Protein AF-0000000080306342 (afdb_homodimer)

Solvent-accessible surface area (backbone atoms only — not comparable to full-atom values): 9300 Å² total; per-residue (Å²): 124,75,79,48,68,67,54,53,52,52,33,50,51,49,18,51,50,49,46,50,54,41,54,71,67,69,48,54,71,67,48,39,44,50,17,36,52,50,34,41,48,55,52,45,76,74,32,70,94,44,34,68,64,46,28,52,50,30,47,51,49,22,50,50,36,47,50,52,49,49,47,47,58,51,55,68,56,53,68,76,72,74,77,78,124,125,74,78,48,69,67,54,53,51,52,32,51,50,51,17,51,49,48,45,51,54,40,53,72,67,69,47,52,71,69,48,39,46,49,19,36,53,49,35,43,49,56,52,46,76,74,32,72,93,44,33,67,64,47,28,52,52,29,46,51,50,22,50,51,38,48,51,52,50,50,47,47,57,50,56,68,55,51,69,76,71,75,77,77,124

pLDDT: mean 81.03, std 17.37, range [29.94, 94.5]

Secondary structure (DSSP, 8-state):
----HHHHHHHHHHHHHHHHHHHHTT--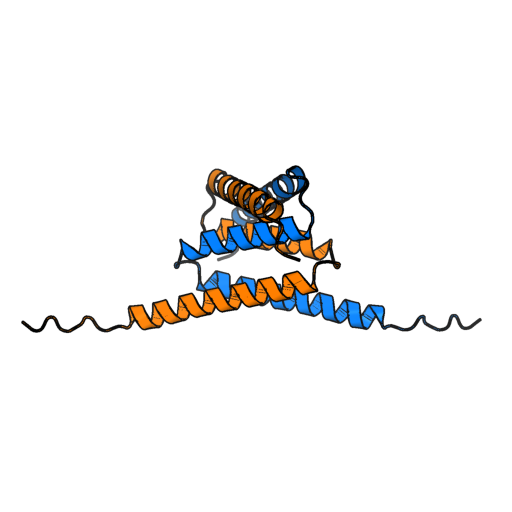HHHHHHHHHHHHHHHHHH-GGGHHHHHHHHHHHHHHHHHHHHHHHHHTTS-------/----HHHHHHHHHHHHHHHHHHHHTT--HHHHHHHHHHHHHHHHHH-GGGHHHHHHHHHHHHHHHHHHHHHHHHHTTS-------

Structure (mmCIF, N/CA/C/O backbone):
data_AF-0000000080306342-model_v1
#
loop_
_entity.id
_entity.type
_entity.pdbx_description
1 polymer 'Uncharacterized protein'
#
loop_
_atom_site.group_PDB
_atom_site.id
_atom_site.type_symbol
_atom_site.label_atom_id
_atom_site.label_alt_id
_atom_site.label_comp_id
_atom_site.label_asym_id
_atom_site.label_entity_id
_atom_site.label_seq_id
_atom_site.pdbx_PDB_ins_code
_atom_site.Cartn_x
_atom_site.Cartn_y
_atom_site.Cartn_z
_atom_site.occupancy
_atom_site.B_iso_or_equiv
_atom_site.auth_seq_id
_atom_site.auth_comp_id
_atom_site.auth_asym_id
_atom_site.auth_atom_id
_atom_site.pdbx_PDB_model_num
ATOM 1 N N . MET A 1 1 ? 18.688 -13.75 -1.588 1 38.38 1 MET A N 1
ATOM 2 C CA . MET A 1 1 ? 19.328 -13.203 -2.785 1 38.38 1 MET A CA 1
ATOM 3 C C . MET A 1 1 ? 19.422 -11.68 -2.697 1 38.38 1 MET A C 1
ATOM 5 O O . MET A 1 1 ? 18.5 -11.023 -2.188 1 38.38 1 MET A O 1
ATOM 9 N N . PRO A 1 2 ? 20.578 -11.141 -2.705 1 41.56 2 PRO A N 1
ATOM 10 C CA . PRO A 1 2 ? 20.75 -9.688 -2.672 1 41.56 2 PRO A CA 1
ATOM 11 C C . PRO A 1 2 ? 19.781 -8.945 -3.58 1 41.56 2 PRO A C 1
ATOM 13 O O . PRO A 1 2 ? 19.422 -9.445 -4.652 1 41.56 2 PRO A O 1
ATOM 16 N N . ILE A 1 3 ? 18.812 -8.398 -2.957 1 53.03 3 ILE A N 1
ATOM 17 C CA . ILE A 1 3 ? 18.031 -7.574 -3.865 1 53.03 3 ILE A CA 1
ATOM 18 C C . ILE A 1 3 ? 18.922 -6.98 -4.945 1 53.03 3 ILE A C 1
ATOM 20 O O . ILE A 1 3 ? 19.875 -6.262 -4.641 1 53.03 3 ILE A O 1
ATOM 24 N N . ASP A 1 4 ? 19.141 -7.742 -6.121 1 65.75 4 ASP A N 1
ATOM 25 C CA . ASP A 1 4 ? 19.938 -7.309 -7.27 1 65.75 4 ASP A CA 1
ATOM 26 C C . ASP A 1 4 ? 19.766 -5.812 -7.512 1 65.75 4 ASP A C 1
ATOM 28 O O . ASP A 1 4 ? 18.703 -5.242 -7.254 1 65.75 4 ASP A O 1
ATOM 32 N N . ARG A 1 5 ? 20.891 -5.039 -7.465 1 63.81 5 ARG A N 1
ATOM 33 C CA . ARG A 1 5 ? 20.969 -3.605 -7.742 1 63.81 5 ARG A CA 1
ATOM 34 C C . ARG A 1 5 ? 19.938 -3.205 -8.797 1 63.81 5 ARG A C 1
ATOM 36 O O . ARG A 1 5 ? 19.312 -2.145 -8.695 1 63.81 5 ARG A O 1
ATOM 43 N N . LEU A 1 6 ? 19.75 -4.043 -9.773 1 65.81 6 LEU A N 1
ATOM 44 C CA . LEU A 1 6 ? 18.781 -3.775 -10.828 1 65.81 6 LEU A CA 1
ATOM 45 C C . LEU A 1 6 ? 17.359 -3.748 -10.273 1 65.81 6 LEU A C 1
ATOM 47 O O . LEU A 1 6 ? 16.547 -2.895 -10.648 1 65.81 6 LEU A O 1
ATOM 51 N N . GLN A 1 7 ? 17.234 -4.547 -9.258 1 75.06 7 GLN A N 1
ATOM 52 C CA . GLN A 1 7 ? 15.906 -4.633 -8.656 1 75.06 7 GLN A CA 1
ATOM 53 C C . GLN A 1 7 ? 15.594 -3.387 -7.836 1 75.06 7 GLN A C 1
ATOM 55 O O . GLN A 1 7 ? 14.461 -2.895 -7.855 1 75.06 7 GLN A O 1
ATOM 60 N N . VAL A 1 8 ? 16.672 -2.83 -7.332 1 77.94 8 VAL A N 1
ATOM 61 C CA . VAL A 1 8 ? 16.469 -1.646 -6.504 1 77.94 8 VAL A CA 1
ATOM 62 C C . VAL A 1 8 ? 16.156 -0.443 -7.387 1 77.94 8 VAL A C 1
ATOM 64 O O . VAL A 1 8 ? 15.305 0.38 -7.043 1 77.94 8 VAL A O 1
ATOM 67 N N . HIS A 1 9 ? 16.812 -0.449 -8.57 1 82.75 9 HIS A N 1
ATOM 68 C CA . HIS A 1 9 ? 16.578 0.667 -9.484 1 82.75 9 HIS A CA 1
ATOM 69 C C . HIS A 1 9 ? 15.18 0.609 -10.086 1 82.75 9 HIS A C 1
ATOM 71 O O . HIS A 1 9 ? 14.508 1.638 -10.211 1 82.75 9 HIS A O 1
ATOM 77 N N . VAL A 1 10 ? 14.781 -0.575 -10.414 1 80.88 10 VAL A N 1
ATOM 78 C CA . VAL A 1 10 ? 13.453 -0.746 -11 1 80.88 10 VAL A CA 1
ATOM 79 C C . VAL A 1 10 ? 12.391 -0.394 -9.961 1 80.88 10 VAL A C 1
ATOM 81 O O . VAL A 1 10 ? 11.422 0.304 -10.266 1 80.88 10 VAL A O 1
ATOM 84 N N . LEU A 1 11 ? 12.664 -0.788 -8.734 1 86.62 11 LE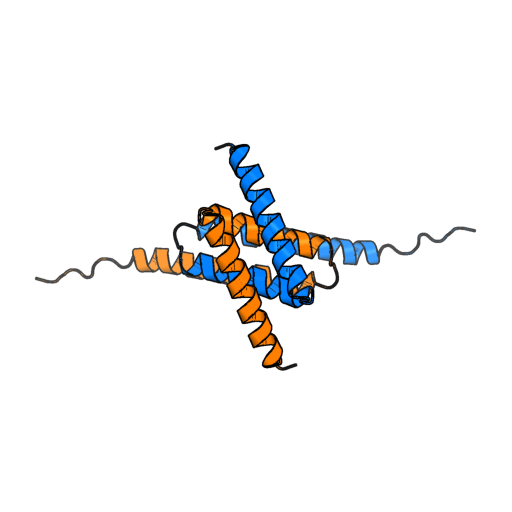U A N 1
ATOM 85 C CA . LEU A 1 11 ? 11.727 -0.494 -7.66 1 86.62 11 LEU A CA 1
ATOM 86 C C . LEU A 1 11 ? 11.625 1.009 -7.422 1 86.62 11 LEU A C 1
ATOM 88 O O . LEU A 1 11 ? 10.523 1.545 -7.277 1 86.62 11 LEU A O 1
ATOM 92 N N . ALA A 1 12 ? 12.758 1.618 -7.43 1 89.69 12 ALA A N 1
ATOM 93 C CA . ALA A 1 12 ? 12.773 3.057 -7.18 1 89.69 12 ALA A CA 1
ATOM 94 C C . ALA A 1 12 ? 12.047 3.814 -8.289 1 89.69 12 ALA A C 1
ATOM 96 O O . ALA A 1 12 ? 11.273 4.734 -8.008 1 89.69 12 ALA A O 1
ATOM 97 N N . ALA A 1 13 ? 12.258 3.4 -9.461 1 89.88 13 ALA A N 1
ATOM 98 C CA . ALA A 1 13 ? 11.617 4.055 -10.602 1 89.88 13 ALA A CA 1
ATOM 99 C C . ALA A 1 13 ? 10.102 3.865 -10.555 1 89.88 13 ALA A C 1
ATOM 101 O O . ALA A 1 13 ? 9.344 4.816 -10.75 1 89.88 13 ALA A O 1
ATOM 102 N N . LEU A 1 14 ? 9.727 2.664 -10.32 1 90.44 14 LEU A N 1
ATOM 103 C CA . LEU A 1 14 ? 8.297 2.383 -10.258 1 90.44 14 LEU A CA 1
ATOM 104 C C . LEU A 1 14 ? 7.648 3.131 -9.094 1 90.44 14 LEU A C 1
ATOM 106 O O . LEU A 1 14 ? 6.57 3.709 -9.25 1 90.44 14 LEU A O 1
ATOM 110 N N . THR A 1 15 ? 8.305 3.146 -7.992 1 91.12 15 THR A N 1
ATOM 111 C CA . THR A 1 15 ? 7.797 3.875 -6.84 1 91.12 15 THR A CA 1
ATOM 112 C C . THR A 1 15 ? 7.602 5.352 -7.176 1 91.12 15 THR A C 1
ATOM 114 O O . THR A 1 15 ? 6.559 5.93 -6.875 1 91.12 15 THR A O 1
ATOM 117 N N . GLN A 1 16 ? 8.57 5.914 -7.812 1 91.88 16 GLN A N 1
ATOM 118 C CA . GLN A 1 16 ? 8.508 7.328 -8.18 1 91.88 16 GLN A CA 1
ATOM 119 C C . GLN A 1 16 ? 7.363 7.594 -9.148 1 91.88 16 GLN A C 1
ATOM 121 O O . GLN A 1 16 ? 6.664 8.602 -9.031 1 91.88 16 GLN A O 1
ATOM 126 N N . HIS A 1 17 ? 7.16 6.707 -10.039 1 91.25 17 HIS A N 1
ATOM 127 C CA . HIS A 1 17 ? 6.07 6.852 -10.992 1 91.25 17 HIS A CA 1
ATOM 128 C C . HIS A 1 17 ? 4.715 6.797 -10.297 1 91.25 17 HIS A C 1
ATOM 130 O O . HIS A 1 17 ? 3.828 7.602 -10.586 1 91.25 17 HIS A O 1
ATOM 136 N N . LEU A 1 18 ? 4.562 5.902 -9.398 1 90.62 18 LEU A N 1
ATOM 137 C CA . LEU A 1 18 ? 3.314 5.754 -8.664 1 90.62 18 LEU A C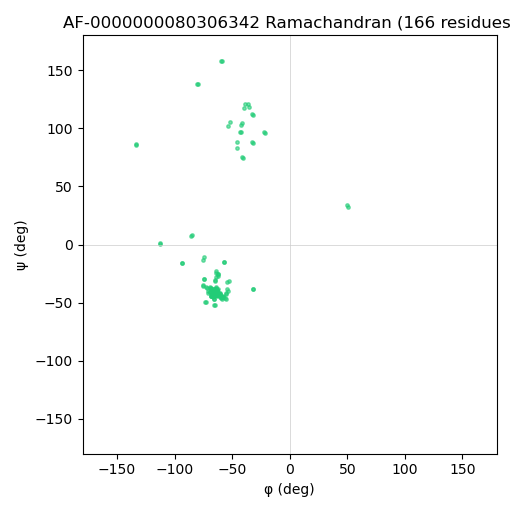A 1
ATOM 138 C C . LEU A 1 18 ? 3.023 6.992 -7.824 1 90.62 18 LEU A C 1
ATOM 140 O O . LEU A 1 18 ? 1.881 7.449 -7.762 1 90.62 18 LEU A O 1
ATOM 144 N N . LEU A 1 19 ? 4.07 7.535 -7.23 1 92.38 19 LEU A N 1
ATOM 145 C CA . LEU A 1 19 ? 3.912 8.742 -6.434 1 92.38 19 LEU A CA 1
ATOM 146 C C . LEU A 1 19 ? 3.494 9.922 -7.312 1 92.38 19 LEU A C 1
ATOM 148 O O . LEU A 1 19 ? 2.602 10.688 -6.945 1 92.38 19 LEU A O 1
ATOM 152 N N . ALA A 1 20 ? 4.145 10.008 -8.383 1 91.44 20 ALA A N 1
ATOM 153 C CA . ALA A 1 20 ? 3.844 11.094 -9.312 1 91.44 20 ALA A CA 1
ATOM 154 C C . ALA A 1 20 ? 2.404 11 -9.82 1 91.44 20 ALA A C 1
ATOM 156 O O . ALA A 1 20 ? 1.706 12.008 -9.906 1 91.44 20 ALA A O 1
ATOM 157 N N . ASP A 1 21 ? 1.912 9.828 -10.133 1 87.31 21 ASP A N 1
ATOM 158 C CA . ASP A 1 21 ? 0.552 9.609 -10.617 1 87.31 21 ASP A CA 1
ATOM 159 C C . ASP A 1 21 ? -0.477 9.992 -9.555 1 87.31 21 ASP A C 1
ATOM 161 O O . ASP A 1 21 ? -1.483 10.633 -9.867 1 87.31 21 ASP A O 1
ATOM 165 N N . ALA A 1 22 ? -0.188 9.586 -8.312 1 87.75 22 ALA A N 1
ATOM 166 C CA . ALA A 1 22 ? -1.095 9.906 -7.219 1 87.75 22 ALA A CA 1
ATOM 167 C C . ALA A 1 22 ? -1.2 11.414 -7.023 1 87.75 22 ALA A C 1
ATOM 169 O O . ALA A 1 22 ? -2.281 11.938 -6.742 1 87.75 22 ALA A O 1
ATOM 170 N N . GLU A 1 23 ? -0.11 12.086 -7.172 1 86.81 23 GLU A N 1
ATOM 171 C CA . GLU A 1 23 ? -0.07 13.531 -7 1 86.81 23 GLU A CA 1
ATOM 172 C C . GLU A 1 23 ? -0.757 14.242 -8.164 1 86.81 23 GLU A C 1
ATOM 174 O O . GLU A 1 23 ? -1.435 15.258 -7.965 1 86.81 23 GLU A O 1
ATOM 179 N N . LEU A 1 24 ? -0.624 13.75 -9.32 1 83 24 LEU A N 1
ATOM 180 C CA . LEU A 1 24 ? -1.199 14.336 -10.523 1 83 24 LEU A CA 1
ATOM 181 C C . LEU A 1 24 ? -2.723 14.328 -10.461 1 83 24 LEU A C 1
ATOM 183 O O . LEU A 1 24 ? -3.377 15.227 -10.992 1 83 24 LEU A O 1
ATOM 187 N N . GLN A 1 25 ? -3.26 13.383 -9.734 1 81.12 25 GLN A N 1
ATOM 188 C CA . GLN A 1 25 ? -4.711 13.258 -9.648 1 81.12 25 GLN A CA 1
ATOM 189 C C . GLN A 1 25 ? -5.277 14.18 -8.57 1 81.12 25 GLN A C 1
ATOM 191 O O . GLN A 1 25 ? -6.473 14.125 -8.258 1 81.12 25 GLN A O 1
ATOM 196 N N . ALA A 1 26 ? -4.383 15.07 -8.016 1 73.25 26 ALA A N 1
ATOM 197 C CA . ALA A 1 26 ? -4.754 16.078 -7.027 1 73.25 26 ALA A CA 1
ATOM 198 C C . ALA A 1 26 ? -5.539 15.461 -5.875 1 73.25 26 ALA A C 1
ATOM 200 O O . ALA A 1 26 ? -6.469 16.078 -5.344 1 73.25 26 ALA A O 1
ATOM 201 N N . ALA A 1 27 ? -5.219 14.258 -5.586 1 80.31 27 ALA A N 1
ATOM 202 C CA . ALA A 1 27 ? -5.863 13.562 -4.473 1 80.31 27 ALA A CA 1
ATOM 203 C C . ALA A 1 27 ? -5.242 13.977 -3.141 1 80.31 27 ALA A C 1
ATOM 205 O O . ALA A 1 27 ? -4.039 14.219 -3.059 1 80.31 27 ALA A O 1
ATOM 206 N N . GLY A 1 28 ? -6.086 14.18 -2.15 1 87.88 28 GLY A N 1
ATOM 207 C CA . GLY A 1 28 ? -5.57 14.375 -0.805 1 87.88 28 GLY A CA 1
ATOM 208 C C . GLY A 1 28 ? -4.75 13.195 -0.306 1 87.88 28 GLY A C 1
ATOM 209 O O . GLY A 1 28 ? -4.805 12.109 -0.878 1 87.88 28 GLY A O 1
ATOM 210 N N . HIS A 1 29 ? -3.904 13.422 0.651 1 90.75 29 HIS A N 1
ATOM 211 C CA . HIS A 1 29 ? -3.004 12.398 1.16 1 90.75 29 HIS A CA 1
ATOM 212 C C . HIS A 1 29 ? -3.773 11.156 1.593 1 90.75 29 HIS A C 1
ATOM 214 O O . HIS A 1 29 ? -3.344 10.031 1.329 1 90.75 29 HIS A O 1
ATOM 220 N N . ALA A 1 30 ? -4.961 11.359 2.197 1 89.12 30 ALA A N 1
ATOM 221 C CA . ALA A 1 30 ? -5.77 10.219 2.633 1 89.12 30 ALA A CA 1
ATOM 222 C C . ALA A 1 30 ? -6.25 9.398 1.438 1 89.12 30 ALA A C 1
ATOM 224 O O . ALA A 1 30 ? -6.25 8.164 1.481 1 89.12 30 ALA A O 1
ATOM 225 N N . GLN A 1 31 ? -6.605 10.102 0.452 1 90 31 GLN A N 1
ATOM 226 C CA . GLN A 1 31 ? -7.074 9.43 -0.756 1 90 31 GLN A CA 1
ATOM 227 C C . GLN A 1 31 ? -5.934 8.703 -1.46 1 90 31 GLN A C 1
ATOM 229 O O . GLN A 1 31 ? -6.129 7.613 -2.006 1 90 31 GLN A O 1
ATOM 234 N N . GLN A 1 32 ? -4.766 9.336 -1.513 1 92.56 32 GLN A N 1
ATOM 235 C CA . GLN A 1 32 ? -3.592 8.688 -2.092 1 92.56 32 GLN A CA 1
ATOM 236 C C . GLN A 1 32 ? -3.266 7.387 -1.364 1 92.56 32 GLN A C 1
ATOM 238 O O . GLN A 1 32 ? -3.043 6.352 -2 1 92.56 32 GLN A O 1
ATOM 243 N N . LEU A 1 33 ? -3.324 7.461 -0.046 1 93.69 33 LEU A N 1
ATOM 244 C CA . LEU A 1 33 ? -3.014 6.293 0.772 1 93.69 33 LEU A CA 1
ATOM 245 C C . LEU A 1 33 ? -4.059 5.199 0.576 1 93.69 33 LEU A C 1
ATOM 247 O O . LEU A 1 33 ? -3.713 4.023 0.423 1 93.69 33 LEU A O 1
ATOM 251 N N . ASP A 1 34 ? -5.309 5.586 0.48 1 92.44 34 ASP A N 1
ATOM 252 C CA . ASP A 1 34 ? -6.383 4.629 0.25 1 92.44 34 ASP A CA 1
ATOM 253 C C . ASP A 1 34 ? -6.23 3.947 -1.108 1 92.44 34 ASP A C 1
ATOM 255 O O . ASP A 1 34 ? -6.445 2.738 -1.23 1 92.44 34 ASP A O 1
ATOM 259 N N . ALA A 1 35 ? -5.875 4.707 -2.08 1 93.75 35 ALA A N 1
ATOM 260 C CA . ALA A 1 35 ? -5.719 4.164 -3.426 1 93.75 35 ALA A CA 1
ATOM 261 C C . ALA A 1 35 ? -4.527 3.213 -3.502 1 93.75 35 ALA A C 1
ATOM 263 O O . ALA A 1 35 ? -4.609 2.152 -4.125 1 93.75 35 ALA A O 1
ATOM 264 N N . LEU A 1 36 ? -3.414 3.635 -2.904 1 94.5 36 LEU A N 1
ATOM 265 C CA . LEU A 1 36 ? -2.223 2.793 -2.879 1 94.5 36 LEU A CA 1
ATOM 266 C C . LEU A 1 36 ? -2.506 1.471 -2.172 1 94.5 36 LEU A C 1
ATOM 268 O O . LEU A 1 36 ? -2.135 0.405 -2.668 1 94.5 36 LEU A O 1
ATOM 272 N N . LEU A 1 37 ? -3.189 1.507 -1.026 1 94.38 37 LEU A N 1
ATOM 273 C CA . LEU A 1 37 ? -3.533 0.299 -0.285 1 94.38 37 LEU A CA 1
ATOM 274 C C . LEU A 1 37 ? -4.543 -0.544 -1.06 1 94.38 37 LEU A C 1
ATOM 276 O O . LEU A 1 37 ? -4.449 -1.774 -1.068 1 94.38 37 LEU A O 1
ATOM 280 N N . SER A 1 38 ? -5.508 0.118 -1.734 1 93.62 38 SER A N 1
ATOM 281 C CA . SER A 1 38 ? -6.477 -0.585 -2.568 1 93.62 38 SER A CA 1
ATOM 282 C C . SER A 1 38 ? -5.793 -1.292 -3.734 1 93.62 38 SER A C 1
ATOM 284 O O . SER A 1 38 ? -6.117 -2.439 -4.047 1 93.62 38 SER A O 1
ATOM 286 N N . ALA A 1 39 ? -4.859 -0.625 -4.359 1 94.19 39 ALA A N 1
ATOM 287 C CA . ALA A 1 39 ? -4.098 -1.241 -5.441 1 94.19 39 ALA A CA 1
ATOM 288 C C . ALA A 1 39 ? -3.285 -2.43 -4.934 1 94.19 39 ALA A C 1
ATOM 290 O O . ALA A 1 39 ? -3.26 -3.488 -5.566 1 94.19 39 ALA A O 1
ATOM 291 N N . TYR A 1 40 ? -2.639 -2.24 -3.752 1 94.44 40 TYR A N 1
ATOM 292 C CA . TYR A 1 40 ? -1.867 -3.295 -3.104 1 94.44 40 TYR A CA 1
ATOM 293 C C . TYR A 1 40 ? -2.727 -4.531 -2.865 1 94.44 40 TYR A C 1
ATOM 295 O O . TYR A 1 40 ? -2.342 -5.645 -3.234 1 94.44 40 TYR A O 1
ATOM 303 N N . THR A 1 41 ? -3.926 -4.336 -2.344 1 93.44 41 THR A N 1
ATOM 304 C CA . THR A 1 41 ? -4.832 -5.434 -2.021 1 93.44 41 THR A CA 1
ATOM 305 C C . THR A 1 41 ? -5.344 -6.105 -3.293 1 93.44 41 THR A C 1
ATOM 307 O O . THR A 1 41 ? -5.516 -7.324 -3.332 1 93.44 41 THR A O 1
ATOM 310 N N . THR A 1 42 ? -5.586 -5.328 -4.277 1 92.81 42 THR A N 1
ATOM 311 C CA . THR A 1 42 ? -6.066 -5.863 -5.547 1 92.81 42 THR A CA 1
ATOM 312 C C . THR A 1 42 ? -5.047 -6.824 -6.152 1 92.81 42 THR A C 1
ATOM 314 O O . THR A 1 42 ? -5.406 -7.906 -6.621 1 92.81 42 THR A O 1
ATOM 317 N N . VAL A 1 43 ? -3.758 -6.41 -6.086 1 92.44 43 VAL A N 1
ATOM 318 C CA . VAL A 1 43 ? -2.693 -7.281 -6.582 1 92.44 43 VAL A CA 1
ATOM 319 C C . VAL A 1 43 ? -2.635 -8.555 -5.742 1 92.44 43 VAL A C 1
ATOM 321 O O . VAL A 1 43 ? -2.555 -9.656 -6.285 1 92.44 43 VAL A O 1
ATOM 324 N N . LEU A 1 44 ? -2.783 -8.438 -4.441 1 92.81 44 LEU A N 1
ATOM 325 C CA . LEU A 1 44 ? -2.646 -9.562 -3.521 1 92.81 44 LEU A CA 1
ATOM 326 C C . LEU A 1 44 ? -3.748 -10.594 -3.752 1 92.81 44 LEU A C 1
ATOM 328 O O . LEU A 1 44 ? -3.488 -11.797 -3.754 1 92.81 44 LEU A O 1
ATOM 332 N N . VAL A 1 45 ? -4.949 -10.094 -3.955 1 89.69 45 VAL A N 1
ATOM 333 C CA . VAL A 1 45 ? -6.082 -11 -4.121 1 89.69 45 VAL A CA 1
ATOM 334 C C . VAL A 1 45 ? -5.875 -11.859 -5.359 1 89.69 45 VAL A C 1
ATOM 336 O O . VAL A 1 45 ? -6.277 -13.031 -5.387 1 89.69 45 VAL A O 1
ATOM 339 N N . ARG A 1 46 ? -5.137 -11.406 -6.277 1 89.94 46 ARG A N 1
ATOM 340 C CA . ARG A 1 46 ? -4.953 -12.094 -7.551 1 89.94 46 ARG A CA 1
ATOM 341 C C . ARG A 1 46 ? -3.729 -13 -7.516 1 89.94 46 ARG A C 1
ATOM 343 O O . ARG A 1 46 ? -3.572 -13.875 -8.367 1 89.94 46 ARG A O 1
ATOM 350 N N . HIS A 1 47 ? -2.908 -12.711 -6.488 1 92.44 47 HIS A N 1
ATOM 351 C CA . HIS A 1 47 ? -1.621 -13.398 -6.535 1 92.44 47 HIS A CA 1
ATOM 352 C C . HIS A 1 47 ? -1.27 -14.008 -5.184 1 92.44 47 HIS A C 1
ATOM 354 O O . HIS A 1 47 ? -0.432 -13.469 -4.453 1 92.44 47 HIS A O 1
ATOM 360 N N . PRO A 1 48 ? -1.778 -15.281 -4.945 1 90.56 48 PRO A N 1
ATOM 361 C CA . PRO A 1 48 ? -1.492 -15.969 -3.682 1 90.56 48 PRO A CA 1
ATOM 362 C C . PRO A 1 48 ? -0.006 -16.266 -3.496 1 90.56 48 PRO A C 1
ATOM 364 O O . PRO A 1 48 ? 0.449 -16.484 -2.369 1 90.56 48 PRO A O 1
ATOM 367 N N . CYS A 1 49 ? 0.751 -16.359 -4.582 1 91 49 CYS A N 1
ATOM 368 C CA . CYS A 1 49 ? 2.191 -16.594 -4.52 1 91 49 CYS A CA 1
ATOM 369 C C . CYS A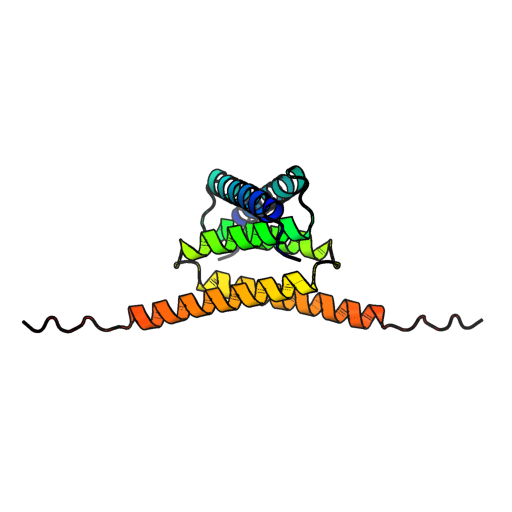 1 49 ? 2.879 -15.516 -3.688 1 91 49 CYS A C 1
ATOM 371 O O . CYS A 1 49 ? 3.977 -15.734 -3.172 1 91 49 CYS A O 1
ATOM 373 N N . CYS A 1 50 ? 2.205 -14.383 -3.391 1 92.81 50 CYS A N 1
ATOM 374 C CA . CYS A 1 50 ? 2.859 -13.25 -2.746 1 92.81 50 CYS A CA 1
ATOM 375 C C . CYS A 1 50 ? 2.326 -13.039 -1.333 1 92.81 50 CYS A C 1
ATOM 377 O O . CYS A 1 50 ? 2.77 -12.141 -0.623 1 92.81 50 CYS A O 1
ATOM 379 N N . TRP A 1 51 ? 1.414 -13.828 -0.836 1 91.38 51 TRP A N 1
ATOM 380 C CA . TRP A 1 51 ? 0.69 -13.555 0.402 1 91.38 51 TRP A CA 1
ATOM 381 C C . TRP A 1 51 ? 1.641 -13.539 1.595 1 91.38 51 TRP A C 1
ATOM 383 O O . TRP A 1 51 ? 1.562 -12.648 2.445 1 91.38 51 TRP A O 1
ATOM 393 N N . GLN A 1 52 ? 2.541 -14.453 1.622 1 87.69 52 GLN A N 1
ATOM 394 C CA . GLN A 1 52 ? 3.426 -14.547 2.779 1 87.69 52 GLN A CA 1
ATOM 395 C C . GLN A 1 52 ? 4.316 -13.312 2.885 1 87.69 52 GLN A C 1
ATOM 397 O O . GLN A 1 52 ? 4.367 -12.664 3.932 1 87.69 52 GLN A O 1
ATOM 402 N N . ALA A 1 53 ? 4.984 -12.984 1.829 1 88.69 53 ALA A N 1
ATOM 403 C CA . ALA A 1 53 ? 5.883 -11.836 1.829 1 88.69 53 ALA A CA 1
ATOM 404 C C . ALA A 1 53 ? 5.105 -10.539 2.043 1 88.69 53 ALA A C 1
ATOM 406 O O . ALA A 1 53 ? 5.57 -9.641 2.746 1 88.69 53 ALA A O 1
ATOM 407 N N . ALA A 1 54 ? 3.941 -10.516 1.475 1 91.81 54 ALA A N 1
ATOM 408 C CA . ALA A 1 54 ? 3.109 -9.32 1.601 1 91.81 54 ALA A CA 1
ATOM 409 C C . ALA A 1 54 ? 2.619 -9.141 3.035 1 91.81 54 ALA A C 1
ATOM 411 O O . ALA A 1 54 ? 2.59 -8.016 3.551 1 91.81 54 ALA A O 1
ATOM 412 N N . GLY A 1 55 ? 2.164 -10.242 3.654 1 89.94 55 GLY A N 1
ATOM 413 C CA . GLY A 1 55 ? 1.752 -10.18 5.047 1 89.94 55 GLY A CA 1
ATOM 414 C C . GLY A 1 55 ? 2.834 -9.633 5.965 1 89.94 55 GLY A C 1
ATOM 415 O O . GLY A 1 55 ? 2.564 -8.789 6.816 1 89.94 55 GLY A O 1
ATOM 416 N N . GLU A 1 56 ? 3.992 -10.07 5.723 1 89.88 56 GLU A N 1
ATOM 417 C CA . GLU A 1 56 ? 5.125 -9.602 6.512 1 89.88 56 GLU A CA 1
ATOM 418 C C . GLU A 1 56 ? 5.406 -8.125 6.246 1 89.88 56 GLU A C 1
ATOM 420 O O . GLU A 1 56 ? 5.629 -7.348 7.184 1 89.88 56 GLU A O 1
ATOM 425 N N . GLY A 1 57 ? 5.363 -7.781 4.973 1 91.94 57 GLY A N 1
ATOM 426 C CA . GLY A 1 57 ? 5.582 -6.391 4.613 1 91.94 57 GLY A CA 1
ATOM 427 C C . GLY A 1 57 ? 4.562 -5.445 5.219 1 91.94 57 GLY A C 1
ATOM 428 O O . GLY A 1 57 ? 4.918 -4.391 5.75 1 91.94 5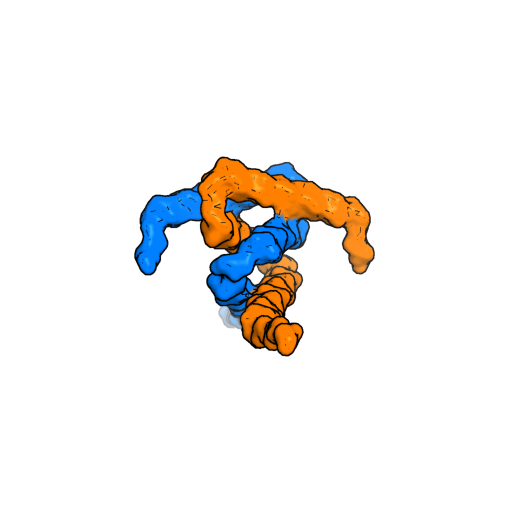7 GLY A O 1
ATOM 429 N N . LEU A 1 58 ? 3.34 -5.863 5.199 1 94 58 LEU A N 1
ATOM 430 C CA . LEU A 1 58 ? 2.264 -5.055 5.766 1 94 58 LEU A CA 1
ATOM 431 C C . LEU A 1 58 ? 2.424 -4.918 7.273 1 94 58 LEU A C 1
ATOM 433 O O . LEU A 1 58 ? 2.256 -3.826 7.824 1 94 58 LEU A O 1
ATOM 437 N N . ARG A 1 59 ? 2.814 -5.965 7.941 1 91.94 59 ARG A N 1
ATOM 438 C CA . ARG A 1 59 ? 3.02 -5.934 9.383 1 91.94 59 ARG A CA 1
ATOM 439 C C . ARG A 1 59 ? 4.16 -4.992 9.758 1 91.94 59 ARG A C 1
ATOM 441 O O . ARG A 1 59 ? 4.043 -4.211 10.703 1 91.94 59 ARG A O 1
ATOM 448 N N . GLN A 1 60 ? 5.168 -5.09 9 1 92.38 60 GLN A N 1
ATOM 449 C CA . GLN A 1 60 ? 6.324 -4.238 9.273 1 92.38 60 GLN A CA 1
ATOM 450 C C . GLN A 1 60 ? 5.98 -2.768 9.062 1 92.38 60 GLN A C 1
ATOM 452 O O . GLN A 1 60 ? 6.387 -1.914 9.859 1 92.38 60 GLN A O 1
ATOM 457 N N . CYS A 1 61 ? 5.273 -2.533 8.039 1 93.06 61 CYS A N 1
ATOM 458 C CA . CYS A 1 61 ? 4.863 -1.159 7.773 1 93.06 61 CYS A CA 1
ATOM 459 C C . CYS A 1 61 ? 3.943 -0.643 8.875 1 93.06 61 CYS A C 1
ATOM 461 O O . CYS A 1 61 ? 4.078 0.5 9.312 1 93.06 61 CYS A O 1
ATOM 463 N N . ALA A 1 62 ? 3.045 -1.479 9.289 1 91.94 62 ALA A N 1
ATOM 464 C CA . ALA A 1 62 ? 2.137 -1.097 10.367 1 91.94 62 ALA A CA 1
ATOM 465 C C . ALA A 1 62 ? 2.906 -0.777 11.641 1 91.94 62 ALA A C 1
ATOM 467 O O . ALA A 1 62 ? 2.648 0.24 12.289 1 91.94 62 ALA A O 1
ATOM 468 N N . LEU A 1 63 ? 3.859 -1.588 11.93 1 91.69 63 LEU A N 1
ATOM 469 C CA . LEU A 1 63 ? 4.672 -1.382 13.125 1 91.69 63 LEU A CA 1
ATOM 470 C C . LEU A 1 63 ? 5.457 -0.079 13.031 1 91.69 63 LEU A C 1
ATOM 472 O O . LEU A 1 63 ? 5.57 0.656 14.016 1 91.69 63 LEU A O 1
ATOM 476 N N . LEU A 1 64 ? 5.988 0.144 11.898 1 90.75 64 LEU A N 1
ATOM 477 C CA . LEU A 1 64 ? 6.75 1.367 11.672 1 90.75 64 LEU A CA 1
ATOM 478 C C . LEU A 1 64 ? 5.879 2.598 11.891 1 90.75 64 LEU A C 1
ATOM 480 O O . LEU A 1 64 ? 6.27 3.521 12.609 1 90.75 64 LEU A O 1
ATOM 484 N N . VAL A 1 65 ? 4.688 2.57 11.328 1 91.38 65 VAL A N 1
ATOM 485 C CA . VAL A 1 65 ? 3.783 3.711 11.422 1 91.38 65 VAL A CA 1
ATOM 486 C C . VAL A 1 65 ? 3.344 3.9 12.875 1 91.38 65 VAL A C 1
ATOM 488 O O . VAL A 1 65 ? 3.281 5.027 13.367 1 91.38 65 VAL A O 1
ATOM 491 N N . GLU A 1 66 ? 3.078 2.865 13.523 1 88.62 66 GLU A N 1
ATOM 492 C CA . GLU A 1 66 ? 2.674 2.924 14.922 1 88.62 66 GLU A CA 1
ATOM 493 C C . GLU A 1 66 ? 3.791 3.486 15.797 1 88.62 66 GLU A C 1
ATOM 495 O O . GLU A 1 66 ? 3.537 4.277 16.703 1 88.62 66 GLU A O 1
ATOM 500 N N . SER A 1 67 ? 4.992 3.08 15.492 1 89.69 67 SER A N 1
ATOM 501 C CA . SER A 1 67 ? 6.145 3.582 16.234 1 89.69 67 SER A CA 1
ATOM 502 C C . SER A 1 67 ? 6.332 5.078 16.016 1 89.69 67 SER A C 1
ATOM 504 O O . SER A 1 67 ? 6.645 5.816 16.953 1 89.69 67 SER A O 1
ATOM 506 N N . MET A 1 68 ? 6.148 5.508 14.797 1 87.88 68 MET A N 1
ATOM 507 C CA . MET A 1 68 ? 6.266 6.93 14.469 1 87.88 68 MET A CA 1
ATOM 508 C C . MET A 1 68 ? 5.191 7.742 15.18 1 87.88 68 MET A C 1
ATOM 510 O O . MET A 1 68 ? 5.477 8.805 15.734 1 87.88 68 MET A O 1
ATOM 514 N N . ALA A 1 69 ? 3.992 7.172 15.172 1 86.06 69 ALA A N 1
ATOM 515 C CA . ALA A 1 69 ? 2.881 7.852 15.828 1 86.06 69 ALA A CA 1
ATOM 516 C C . ALA A 1 69 ? 3.119 7.957 17.328 1 86.06 69 ALA A C 1
ATOM 518 O O . ALA A 1 69 ? 2.855 9 17.938 1 86.06 69 ALA A O 1
ATOM 519 N N . ALA A 1 70 ? 3.643 6.934 17.891 1 85.88 70 ALA A N 1
ATOM 520 C CA . ALA A 1 70 ? 3.92 6.906 19.328 1 85.88 70 ALA A CA 1
ATOM 521 C C . ALA A 1 70 ? 5.004 7.914 19.703 1 85.88 70 ALA A C 1
ATOM 523 O O . ALA A 1 70 ? 4.902 8.602 20.719 1 85.88 70 ALA A O 1
ATOM 524 N N . GLN A 1 71 ? 6.02 8.062 18.906 1 86.25 71 GLN A N 1
ATOM 525 C CA . GLN A 1 71 ? 7.125 8.984 19.141 1 86.25 71 GLN A CA 1
ATOM 526 C C . GLN A 1 71 ? 6.668 10.438 19.031 1 86.25 71 GLN A C 1
ATOM 528 O O . GLN A 1 71 ? 7.105 11.297 19.797 1 86.25 71 GLN A O 1
ATOM 533 N N . ARG A 1 72 ? 5.809 10.586 18.109 1 84.19 72 ARG A N 1
ATOM 534 C CA . ARG A 1 72 ? 5.293 11.938 17.938 1 84.19 72 ARG A CA 1
ATOM 535 C C . ARG A 1 72 ? 4.441 12.359 19.141 1 84.19 72 ARG A C 1
ATOM 537 O O . ARG A 1 72 ? 4.5 13.508 19.578 1 84.19 72 ARG A O 1
ATOM 544 N N . LEU A 1 73 ? 3.658 11.383 19.547 1 80 73 LEU A N 1
ATOM 545 C CA . LEU A 1 73 ? 2.828 11.656 20.719 1 80 73 LEU A CA 1
ATOM 546 C C . LEU A 1 73 ? 3.688 11.891 21.953 1 80 73 LEU A C 1
ATOM 548 O O . LEU A 1 73 ? 3.361 12.734 22.781 1 80 73 LEU A O 1
ATOM 552 N N . LYS A 1 74 ? 4.797 11.109 22.062 1 77.38 74 LYS A N 1
ATOM 553 C CA . LYS A 1 74 ? 5.723 11.258 23.188 1 77.38 74 LYS A CA 1
ATOM 554 C C . LYS A 1 74 ? 6.555 12.531 23.047 1 77.38 74 LYS A C 1
ATOM 556 O O . LYS A 1 74 ? 6.844 13.195 24.047 1 77.38 74 LYS A O 1
ATOM 561 N N . GLY A 1 75 ? 7.102 12.664 21.859 1 64.81 75 GLY A N 1
ATOM 562 C CA . GLY A 1 75 ? 7.863 13.883 21.656 1 64.81 75 GLY A CA 1
ATOM 563 C C . GLY A 1 75 ? 7.004 15.133 21.672 1 64.81 75 GLY A C 1
ATOM 564 O O . GLY A 1 75 ? 7.504 16.234 21.922 1 64.81 75 GLY A O 1
ATOM 565 N N . GLY A 1 76 ? 5.879 15.055 20.969 1 56.78 76 GLY A N 1
ATOM 566 C CA . GLY A 1 76 ? 5.02 16.203 21.188 1 56.78 76 GLY A CA 1
ATOM 567 C C . GLY A 1 76 ? 4.734 16.469 22.656 1 56.78 76 GLY A C 1
ATOM 568 O O . GLY A 1 76 ? 4.297 17.562 23.031 1 56.78 76 GLY A O 1
ATOM 569 N N . ALA A 1 77 ? 4.688 15.414 23.547 1 50.84 77 ALA A N 1
ATOM 570 C CA . ALA A 1 77 ? 4.598 15.648 24.984 1 50.84 77 ALA A CA 1
ATOM 571 C C . ALA A 1 77 ? 5.945 16.094 25.547 1 50.84 77 ALA A C 1
ATOM 573 O O . ALA A 1 77 ? 6.094 16.25 26.766 1 50.84 77 ALA A O 1
ATOM 574 N N . GLN A 1 78 ? 7.055 16.031 24.953 1 44.28 78 GLN A N 1
ATOM 575 C CA . GLN A 1 78 ? 8.156 16.672 25.672 1 44.28 78 GLN A CA 1
ATOM 576 C C . GLN A 1 78 ? 7.809 18.109 26.031 1 44.28 78 GLN A C 1
ATOM 578 O O . GLN A 1 78 ? 7.453 18.906 25.172 1 44.28 78 GLN A O 1
ATOM 583 N N . PRO A 1 79 ? 7.453 18.391 27.25 1 42.09 79 PRO A N 1
ATOM 584 C CA . PRO A 1 79 ? 7.309 19.734 27.812 1 42.09 79 PRO A CA 1
ATOM 585 C C . PRO A 1 79 ? 8.383 20.703 27.328 1 42.09 79 PRO A C 1
ATOM 587 O O . PRO A 1 79 ? 9.5 20.281 27.016 1 42.09 79 PRO A O 1
ATOM 590 N N . GLY A 1 80 ? 8.102 21.812 26.688 1 43.81 80 GLY A N 1
ATOM 591 C CA . GLY A 1 80 ? 9 22.953 26.625 1 43.81 80 GLY A CA 1
ATOM 592 C C . GLY A 1 80 ? 10.008 22.969 27.75 1 43.81 80 GLY A C 1
ATOM 593 O O . GLY A 1 80 ? 9.664 22.719 28.906 1 43.81 80 GLY A O 1
ATOM 594 N N . ALA A 1 81 ? 11.219 22.484 27.594 1 43.88 81 ALA A N 1
ATOM 595 C CA . ALA A 1 81 ? 12.211 22.812 28.609 1 43.88 81 ALA A CA 1
ATOM 596 C C . ALA A 1 81 ? 11.953 24.203 29.188 1 43.88 81 ALA A C 1
ATOM 598 O O . ALA A 1 81 ? 11.57 25.125 28.453 1 43.88 81 ALA A O 1
ATOM 599 N N . PRO A 1 82 ? 11.586 24.359 30.359 1 42.09 82 PRO A N 1
ATOM 600 C CA . PRO A 1 82 ? 11.531 25.719 30.906 1 42.09 82 PRO A CA 1
ATOM 601 C C . PRO A 1 82 ? 12.742 26.562 30.531 1 42.09 82 PRO A C 1
ATOM 603 O O . PRO A 1 82 ? 13.875 26.062 30.547 1 42.09 82 PRO A O 1
ATOM 606 N N . ILE A 1 83 ? 12.609 27.375 29.469 1 41 83 ILE A N 1
ATOM 607 C CA . ILE A 1 83 ? 13.625 28.406 29.297 1 41 83 ILE A CA 1
ATOM 608 C C . ILE A 1 83 ? 13.977 29.016 30.656 1 41 83 ILE A C 1
ATOM 610 O O . ILE A 1 83 ? 13.133 29.625 31.297 1 41 83 ILE A O 1
ATOM 614 N N . THR A 1 84 ? 14.719 28.281 31.438 1 38.5 84 THR A N 1
ATOM 615 C CA . THR A 1 84 ? 15.273 28.953 32.594 1 38.5 84 THR A CA 1
ATOM 616 C C . THR A 1 84 ? 15.859 30.312 32.219 1 38.5 84 THR A C 1
ATOM 618 O O . THR A 1 84 ? 16.781 30.391 31.406 1 38.5 84 THR A O 1
ATOM 621 N N . HIS A 1 85 ? 14.977 31.391 32.125 1 29.94 85 HIS A N 1
ATOM 622 C CA . HIS A 1 85 ? 15.539 32.719 32.344 1 29.94 85 HIS A CA 1
ATOM 623 C C . HIS A 1 85 ? 16.234 32.844 33.688 1 29.94 85 HIS A C 1
ATOM 625 O O . HIS A 1 85 ? 15.758 32.281 34.688 1 29.94 85 HIS A O 1
ATOM 631 N N . MET B 1 1 ? -18.812 10.375 8.18 1 38.81 1 MET B N 1
ATOM 632 C CA . MET B 1 1 ? -19.266 10.961 6.93 1 38.81 1 MET B CA 1
ATOM 633 C C . MET B 1 1 ? -19.281 9.93 5.812 1 38.81 1 MET B C 1
ATOM 635 O O . MET B 1 1 ? -18.391 9.07 5.742 1 38.81 1 MET B O 1
ATOM 639 N N . PRO B 1 2 ? -20.391 9.625 5.254 1 42.47 2 PRO B N 1
ATOM 640 C CA . PRO B 1 2 ? -20.5 8.68 4.141 1 42.47 2 PRO B CA 1
ATOM 641 C C . PRO B 1 2 ? -19.375 8.875 3.107 1 42.47 2 PRO B C 1
ATOM 643 O O . PRO B 1 2 ? -18.953 10.008 2.863 1 42.47 2 PRO B O 1
ATOM 646 N N . ILE B 1 3 ? -18.469 7.98 3.17 1 54 3 ILE B N 1
ATOM 647 C CA . ILE B 1 3 ? -17.547 8.125 2.055 1 54 3 ILE B CA 1
ATOM 648 C C . ILE B 1 3 ? -18.297 8.641 0.826 1 54 3 ILE B C 1
ATOM 650 O O . ILE B 1 3 ? -19.234 8.008 0.354 1 54 3 ILE B O 1
ATOM 654 N N . ASP B 1 4 ? -18.422 10.047 0.664 1 66.56 4 ASP B N 1
ATOM 655 C CA . ASP B 1 4 ? -19.062 10.711 -0.464 1 66.56 4 ASP B CA 1
ATOM 656 C C . ASP B 1 4 ? -18.812 9.945 -1.765 1 66.56 4 ASP B C 1
ATOM 658 O O . ASP B 1 4 ? -17.75 9.352 -1.95 1 66.56 4 ASP B O 1
ATOM 662 N N . ARG B 1 5 ? -19.906 9.453 -2.424 1 64.19 5 ARG B N 1
ATOM 663 C CA . ARG B 1 5 ? -19.891 8.766 -3.715 1 64.19 5 ARG B CA 1
ATOM 664 C C . ARG B 1 5 ? -18.766 9.297 -4.598 1 64.19 5 ARG B C 1
ATOM 666 O O . ARG B 1 5 ? -18.109 8.523 -5.305 1 64.19 5 ARG B O 1
ATOM 673 N N . LEU B 1 6 ? -18.531 10.578 -4.543 1 66.12 6 LEU B N 1
ATOM 674 C CA . LEU B 1 6 ? -17.469 11.195 -5.332 1 66.12 6 LEU B CA 1
ATOM 675 C C . LEU B 1 6 ? -16.094 10.695 -4.883 1 66.12 6 LEU B C 1
ATOM 677 O O . LEU B 1 6 ? -15.234 10.414 -5.715 1 66.12 6 LEU B O 1
ATOM 681 N N . GLN B 1 7 ? -16.078 10.406 -3.609 1 75.25 7 GLN B N 1
ATOM 682 C CA . GLN B 1 7 ? -14.805 9.945 -3.057 1 75.25 7 GLN B CA 1
ATOM 683 C C . GLN B 1 7 ? -14.5 8.508 -3.486 1 75.25 7 GLN B C 1
ATOM 685 O O . GLN B 1 7 ? -13.352 8.172 -3.783 1 75.25 7 GLN B O 1
ATOM 690 N N . VAL B 1 8 ? -15.586 7.816 -3.68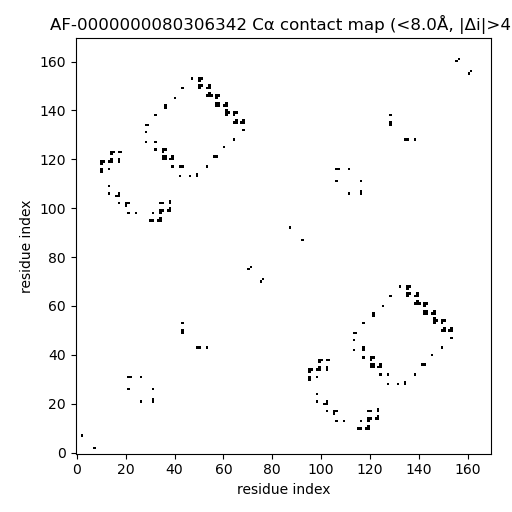4 1 78.31 8 VAL B N 1
ATOM 691 C CA . VAL B 1 8 ? -15.414 6.418 -4.07 1 78.31 8 VAL B CA 1
ATOM 692 C C . VAL B 1 8 ? -14.977 6.336 -5.531 1 78.31 8 VAL B C 1
ATOM 694 O O . VAL B 1 8 ? -14.117 5.523 -5.883 1 78.31 8 VAL B O 1
ATOM 697 N N . HIS B 1 9 ? -15.523 7.266 -6.312 1 82.62 9 HIS B N 1
ATOM 698 C CA . HIS B 1 9 ? -15.188 7.266 -7.73 1 82.62 9 HIS B CA 1
ATOM 699 C C . HIS B 1 9 ? -13.742 7.715 -7.953 1 82.62 9 HIS B C 1
ATOM 701 O O . HIS B 1 9 ? -13.031 7.145 -8.781 1 82.62 9 HIS B O 1
ATOM 707 N N . VAL B 1 10 ? -13.383 8.719 -7.211 1 81.12 10 VAL B N 1
ATOM 708 C CA . VAL B 1 10 ? -12.023 9.227 -7.34 1 81.12 10 VAL B CA 1
ATOM 709 C C . VAL B 1 10 ? -11.023 8.164 -6.883 1 81.12 10 VAL B C 1
ATOM 711 O O . VAL B 1 10 ? -10.016 7.922 -7.547 1 81.12 10 VAL B O 1
ATOM 714 N N . LEU B 1 11 ? -11.414 7.469 -5.836 1 86.75 11 LEU B N 1
ATOM 715 C CA . LEU B 1 11 ? -10.547 6.414 -5.316 1 86.75 11 LEU B CA 1
ATOM 716 C C . LEU B 1 11 ? -10.406 5.277 -6.324 1 86.75 11 LEU B C 1
ATOM 718 O O . LEU B 1 11 ? -9.305 4.789 -6.57 1 86.75 11 LEU B O 1
ATOM 722 N N . ALA B 1 12 ? -11.516 4.941 -6.898 1 89.5 12 ALA B N 1
ATOM 723 C CA . ALA B 1 12 ? -11.5 3.84 -7.855 1 89.5 12 ALA B CA 1
ATOM 724 C C . ALA B 1 12 ? -10.664 4.195 -9.086 1 89.5 12 ALA B C 1
ATOM 726 O O . ALA B 1 12 ? -9.883 3.371 -9.57 1 89.5 12 ALA B O 1
ATOM 727 N N . ALA B 1 13 ? -10.797 5.371 -9.516 1 89.94 13 ALA B N 1
ATOM 728 C CA . ALA B 1 13 ? -10.055 5.816 -10.688 1 89.94 13 ALA B CA 1
ATOM 729 C C . ALA B 1 13 ? -8.555 5.855 -10.406 1 89.94 13 ALA B C 1
ATOM 731 O O . ALA B 1 13 ? -7.75 5.371 -11.211 1 89.94 13 ALA B O 1
ATOM 732 N N . LEU B 1 14 ? -8.234 6.43 -9.305 1 90.19 14 LEU B N 1
ATOM 733 C CA . LEU B 1 14 ? -6.828 6.508 -8.938 1 90.19 14 LEU B CA 1
ATOM 734 C C . LEU B 1 14 ? -6.238 5.117 -8.742 1 90.19 14 LEU B C 1
ATOM 736 O O . LEU B 1 14 ? -5.133 4.832 -9.211 1 90.19 14 LEU B O 1
ATOM 740 N N . THR B 1 15 ? -6.969 4.266 -8.102 1 91.62 15 THR B N 1
ATOM 741 C CA . THR B 1 15 ? -6.516 2.893 -7.902 1 91.62 15 THR B CA 1
ATOM 742 C C . THR B 1 15 ? -6.25 2.211 -9.242 1 91.62 15 THR B C 1
ATOM 744 O O . THR B 1 15 ? -5.211 1.573 -9.422 1 91.62 15 THR B O 1
ATOM 747 N N . GLN B 1 16 ? -7.141 2.381 -10.141 1 92 16 GLN B N 1
ATOM 748 C CA . GLN B 1 16 ? -7.008 1.772 -11.461 1 92 16 GLN B CA 1
ATOM 749 C C . GLN B 1 16 ? -5.789 2.318 -12.203 1 92 16 GLN B C 1
ATOM 751 O O . GLN B 1 16 ? -5.066 1.567 -12.859 1 92 16 GLN B O 1
ATOM 756 N N . HIS B 1 17 ? -5.551 3.559 -12.062 1 91.44 17 HIS B N 1
ATOM 757 C CA . HIS B 1 17 ? -4.391 4.172 -12.703 1 91.44 17 HIS B CA 1
ATOM 758 C C . HIS B 1 17 ? -3.092 3.623 -12.117 1 91.44 17 HIS B C 1
ATOM 760 O O . HIS B 1 17 ? -2.158 3.309 -12.867 1 91.44 17 HIS B O 1
ATOM 766 N N . LEU B 1 18 ? -3.033 3.492 -10.867 1 91 18 LEU B N 1
ATOM 767 C CA . LEU B 1 18 ? -1.845 2.977 -10.195 1 91 18 LEU B CA 1
ATOM 768 C C . LEU B 1 18 ? -1.57 1.533 -10.609 1 91 18 LEU B C 1
ATOM 770 O O . LEU B 1 18 ? -0.419 1.158 -10.844 1 91 18 LEU B O 1
ATOM 774 N N . LEU B 1 19 ? -2.645 0.772 -10.719 1 92.69 19 LEU B N 1
ATOM 775 C CA . LEU B 1 19 ? -2.498 -0.615 -11.141 1 92.69 19 LEU B CA 1
ATOM 776 C C . LEU B 1 19 ? -1.986 -0.693 -12.578 1 92.69 19 LEU B C 1
ATOM 778 O O . LEU B 1 19 ? -1.096 -1.49 -12.875 1 92.69 19 LEU B O 1
ATOM 782 N N . ALA B 1 20 ? -2.561 0.103 -13.367 1 91.56 20 ALA B N 1
ATOM 783 C CA . ALA B 1 20 ? -2.162 0.133 -14.773 1 91.56 20 ALA B CA 1
ATOM 784 C C . ALA B 1 20 ? -0.697 0.538 -14.914 1 91.56 20 ALA B C 1
ATOM 786 O O . ALA B 1 20 ? 0.038 -0.047 -15.719 1 91.56 20 ALA B O 1
ATOM 787 N N . ASP B 1 21 ? -0.223 1.506 -14.18 1 87.81 21 ASP B N 1
ATOM 788 C CA . ASP B 1 21 ? 1.158 1.978 -14.219 1 87.81 21 ASP B CA 1
ATOM 789 C C . ASP B 1 21 ? 2.127 0.881 -13.781 1 87.81 21 ASP B C 1
ATOM 791 O O . ASP B 1 21 ? 3.174 0.687 -14.406 1 87.81 21 ASP B O 1
ATOM 795 N N . ALA B 1 22 ? 1.742 0.175 -12.719 1 88.12 22 ALA B N 1
ATOM 796 C CA . ALA B 1 22 ? 2.586 -0.91 -12.227 1 88.12 22 ALA B CA 1
ATOM 797 C C . ALA B 1 22 ? 2.729 -2.014 -13.266 1 88.12 22 ALA B C 1
ATOM 799 O O . ALA B 1 22 ? 3.811 -2.582 -13.43 1 88.12 22 ALA B O 1
ATOM 800 N N . GLU B 1 23 ? 1.664 -2.279 -13.93 1 87.25 23 GLU B N 1
ATOM 801 C CA . GLU B 1 23 ? 1.661 -3.32 -14.953 1 87.25 23 GLU B CA 1
ATOM 802 C C . GLU B 1 23 ? 2.445 -2.885 -16.188 1 87.25 23 GLU B C 1
ATOM 804 O O . GLU B 1 23 ? 3.143 -3.693 -16.797 1 87.25 23 GLU B O 1
ATOM 809 N N . LEU B 1 24 ? 2.342 -1.676 -16.531 1 83.44 24 LEU B N 1
ATOM 810 C CA . LEU B 1 24 ? 3.02 -1.124 -17.703 1 83.44 24 LEU B CA 1
ATOM 811 C C . LEU B 1 24 ? 4.535 -1.22 -17.547 1 83.44 24 LEU B C 1
ATOM 813 O O . LEU B 1 24 ? 5.254 -1.388 -18.531 1 83.44 24 LEU B O 1
ATOM 817 N N . GLN B 1 25 ? 4.984 -1.223 -16.328 1 82.31 25 GLN B N 1
ATOM 818 C CA . GLN B 1 25 ? 6.422 -1.271 -16.062 1 82.31 25 GLN B CA 1
ATOM 819 C C . GLN B 1 25 ? 6.93 -2.709 -16.047 1 82.31 25 GLN B C 1
ATOM 821 O O . GLN B 1 25 ? 8.094 -2.959 -15.734 1 82.31 25 GLN B O 1
ATOM 826 N N . ALA B 1 26 ? 6.008 -3.637 -16.438 1 76 26 ALA B N 1
ATOM 827 C CA . ALA B 1 26 ? 6.324 -5.055 -16.562 1 76 26 ALA B CA 1
ATOM 828 C C . ALA B 1 26 ? 7.023 -5.578 -15.32 1 76 26 ALA B C 1
ATOM 830 O O . ALA B 1 26 ? 7.934 -6.41 -15.406 1 76 26 ALA B O 1
ATOM 831 N N . ALA B 1 27 ? 6.656 -5.043 -14.219 1 80.75 27 ALA B N 1
ATOM 832 C CA . ALA B 1 27 ? 7.207 -5.488 -12.945 1 80.75 27 ALA B CA 1
ATOM 833 C C . ALA B 1 27 ? 6.52 -6.762 -12.469 1 80.75 27 ALA B C 1
ATOM 835 O O . ALA B 1 27 ? 5.32 -6.949 -12.688 1 80.75 27 ALA B O 1
ATOM 836 N N . GLY B 1 28 ? 7.281 -7.684 -11.953 1 88.25 28 GLY B N 1
ATOM 837 C CA . GLY B 1 28 ? 6.684 -8.836 -11.289 1 88.25 28 GLY B CA 1
ATOM 838 C C . GLY B 1 28 ? 5.801 -8.453 -10.117 1 88.25 28 GLY B C 1
ATOM 839 O O . GLY B 1 28 ? 5.855 -7.316 -9.633 1 88.25 28 GLY B O 1
ATOM 840 N N . HIS B 1 29 ? 4.922 -9.312 -9.758 1 90.75 29 HIS B N 1
ATOM 841 C CA . HIS B 1 29 ? 3.957 -9.039 -8.695 1 90.75 29 HIS B CA 1
ATOM 842 C C . HIS B 1 29 ? 4.656 -8.594 -7.418 1 90.75 29 HIS B C 1
ATOM 844 O O . HIS B 1 29 ? 4.207 -7.66 -6.75 1 90.75 29 HIS B O 1
ATOM 850 N N . ALA B 1 30 ? 5.797 -9.234 -7.098 1 88.94 30 ALA B N 1
ATOM 851 C CA . ALA B 1 30 ? 6.535 -8.867 -5.891 1 88.94 30 ALA B CA 1
ATOM 852 C C . ALA B 1 30 ? 7.066 -7.441 -5.984 1 88.94 30 ALA B C 1
ATOM 854 O O . ALA B 1 30 ? 7.023 -6.691 -5.008 1 88.94 30 ALA B O 1
ATOM 855 N N . GLN B 1 31 ? 7.516 -7.133 -7.129 1 90.06 31 GLN B N 1
ATOM 856 C CA . GLN B 1 31 ? 8.039 -5.789 -7.344 1 90.06 31 GLN B CA 1
ATOM 857 C C . GLN B 1 31 ? 6.93 -4.746 -7.305 1 90.06 31 GLN B C 1
ATOM 859 O O . GLN B 1 31 ? 7.125 -3.641 -6.793 1 90.06 31 GLN B O 1
ATOM 864 N N . GLN B 1 32 ? 5.785 -5.062 -7.906 1 92.62 32 GLN B N 1
ATOM 865 C CA . GLN B 1 32 ? 4.633 -4.168 -7.852 1 92.62 32 GLN B CA 1
ATOM 866 C C . GLN B 1 32 ? 4.219 -3.893 -6.41 1 92.62 32 GLN B C 1
ATOM 868 O O . GLN B 1 32 ? 4.008 -2.738 -6.027 1 92.62 32 GLN B O 1
ATOM 873 N N . LEU B 1 33 ? 4.176 -4.965 -5.633 1 93.56 33 LEU B N 1
ATOM 874 C CA . LEU B 1 33 ? 3.773 -4.852 -4.234 1 93.56 33 LEU B CA 1
ATOM 875 C C . LEU B 1 33 ? 4.793 -4.039 -3.443 1 93.56 33 LEU B C 1
ATOM 877 O O . LEU B 1 33 ? 4.422 -3.164 -2.658 1 93.56 33 LEU B O 1
ATOM 881 N N . ASP B 1 34 ? 6.062 -4.25 -3.705 1 92.31 34 ASP B N 1
ATOM 882 C CA . ASP B 1 34 ? 7.121 -3.502 -3.035 1 92.31 34 ASP B CA 1
ATOM 883 C C . ASP B 1 34 ? 7.043 -2.016 -3.377 1 92.31 34 ASP B C 1
ATOM 885 O O . ASP B 1 34 ? 7.227 -1.162 -2.506 1 92.31 34 ASP B O 1
ATOM 889 N N . ALA B 1 35 ? 6.777 -1.729 -4.594 1 93.69 35 ALA B N 1
ATOM 890 C CA . ALA B 1 35 ? 6.699 -0.338 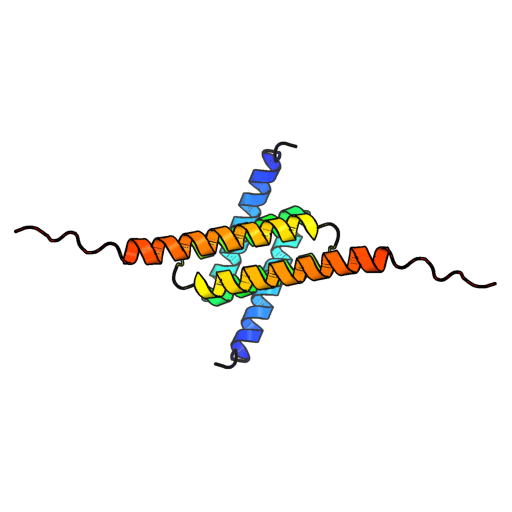-5.035 1 93.69 35 ALA B CA 1
ATOM 891 C C . ALA B 1 35 ? 5.484 0.362 -4.43 1 93.69 35 ALA B C 1
ATOM 893 O O . ALA B 1 35 ? 5.574 1.514 -3.998 1 93.69 35 ALA B O 1
ATOM 894 N N . LEU B 1 36 ? 4.355 -0.318 -4.449 1 94.44 36 LEU B N 1
ATOM 895 C CA . LEU B 1 36 ? 3.139 0.235 -3.865 1 94.44 36 LEU B CA 1
ATOM 896 C C . LEU B 1 36 ? 3.33 0.515 -2.377 1 94.44 36 LEU B C 1
ATOM 898 O O . LEU B 1 36 ? 2.963 1.587 -1.891 1 94.44 36 LEU B O 1
ATOM 902 N N . LEU B 1 37 ? 3.92 -0.423 -1.637 1 94.31 37 LEU B N 1
ATOM 903 C CA . LEU B 1 37 ? 4.176 -0.244 -0.212 1 94.31 37 LEU B CA 1
ATOM 904 C C . LEU B 1 37 ? 5.207 0.855 0.02 1 94.31 37 LEU B C 1
ATOM 906 O O . LEU B 1 37 ? 5.078 1.646 0.957 1 94.31 37 LEU B O 1
ATOM 910 N N . SER B 1 38 ? 6.238 0.923 -0.85 1 93.44 38 SER B N 1
ATOM 911 C CA . SER B 1 38 ? 7.242 1.979 -0.766 1 93.44 38 SER B CA 1
ATOM 912 C C . SER B 1 38 ? 6.621 3.352 -1.003 1 93.44 38 SER B C 1
ATOM 914 O O . SER B 1 38 ? 6.926 4.309 -0.288 1 93.44 38 SER B O 1
ATOM 916 N N . ALA B 1 39 ? 5.766 3.441 -1.976 1 93.88 39 ALA B N 1
ATOM 917 C CA . ALA B 1 39 ? 5.062 4.695 -2.234 1 93.88 39 ALA B CA 1
ATOM 918 C C . ALA B 1 39 ? 4.176 5.082 -1.053 1 93.88 39 ALA B C 1
ATOM 920 O O . ALA B 1 39 ? 4.16 6.242 -0.635 1 93.88 39 ALA B O 1
ATOM 921 N N . TYR B 1 40 ? 3.441 4.078 -0.506 1 94.31 40 TYR B N 1
ATOM 922 C CA . TYR B 1 40 ? 2.592 4.27 0.663 1 94.31 40 TYR B CA 1
ATOM 923 C C . TYR B 1 40 ? 3.389 4.84 1.83 1 94.31 40 TYR B C 1
ATOM 925 O O . TYR B 1 40 ? 2.998 5.848 2.426 1 94.31 40 TYR B O 1
ATOM 933 N N . THR B 1 41 ? 4.555 4.27 2.096 1 93.38 41 THR B N 1
ATOM 934 C CA . THR B 1 41 ? 5.398 4.684 3.213 1 93.38 41 THR B CA 1
ATOM 935 C C . THR B 1 41 ? 5.984 6.07 2.965 1 93.38 41 THR B C 1
ATOM 937 O O . THR B 1 41 ? 6.121 6.867 3.895 1 93.38 41 THR B O 1
ATOM 940 N N . THR B 1 42 ? 6.316 6.34 1.758 1 92.5 42 THR B N 1
ATOM 941 C CA . THR B 1 42 ? 6.871 7.641 1.405 1 92.5 42 THR B CA 1
ATOM 942 C C . THR B 1 42 ? 5.871 8.75 1.695 1 92.5 42 THR B C 1
ATOM 944 O O . THR B 1 42 ? 6.23 9.789 2.254 1 92.5 42 THR B O 1
ATOM 947 N N . VAL B 1 43 ? 4.594 8.484 1.337 1 92.38 43 VAL B N 1
ATOM 948 C CA . VAL B 1 43 ? 3.545 9.453 1.622 1 92.38 43 VAL B CA 1
ATOM 949 C C . VAL B 1 43 ? 3.387 9.617 3.133 1 92.38 43 VAL B C 1
ATOM 951 O O . VAL B 1 43 ? 3.309 10.742 3.637 1 92.38 43 VAL B O 1
ATOM 954 N N . LEU B 1 44 ? 3.453 8.531 3.863 1 92.75 44 LEU B N 1
ATOM 955 C CA . LEU B 1 44 ? 3.213 8.539 5.301 1 92.75 44 LEU B CA 1
ATOM 956 C C . LEU B 1 44 ? 4.297 9.32 6.031 1 92.75 44 LEU B C 1
ATOM 958 O O . LEU B 1 44 ? 4.004 10.086 6.957 1 92.75 44 LEU B O 1
ATOM 962 N N . VAL B 1 45 ? 5.523 9.141 5.605 1 89.25 45 VAL B N 1
ATOM 963 C CA . VAL B 1 45 ? 6.633 9.805 6.277 1 89.25 45 VAL B CA 1
ATOM 964 C C . VAL B 1 45 ? 6.48 11.312 6.156 1 89.25 45 VAL B C 1
ATOM 966 O O . VAL B 1 45 ? 6.859 12.055 7.066 1 89.25 45 VAL B O 1
ATOM 969 N N . ARG B 1 46 ? 5.816 11.758 5.168 1 89.88 46 ARG B N 1
ATOM 970 C CA . ARG B 1 46 ? 5.695 13.188 4.887 1 89.88 46 ARG B CA 1
ATOM 971 C C . ARG B 1 46 ? 4.438 13.766 5.523 1 89.88 46 ARG B C 1
ATOM 973 O O . ARG B 1 46 ? 4.309 14.984 5.66 1 89.88 46 ARG B O 1
ATOM 980 N N . HIS B 1 47 ? 3.559 12.812 5.895 1 92.19 47 HIS B N 1
ATOM 981 C CA . HIS B 1 47 ? 2.252 13.312 6.309 1 92.19 47 HIS B CA 1
ATOM 982 C C . HIS B 1 47 ? 1.792 12.648 7.602 1 92.19 47 HIS B C 1
ATOM 984 O O . HIS B 1 47 ? 0.92 11.781 7.582 1 92.19 47 HIS B O 1
ATOM 990 N N . PRO B 1 48 ? 2.248 13.25 8.789 1 90.62 48 PRO B N 1
ATOM 991 C CA . PRO B 1 48 ? 1.854 12.711 10.086 1 90.62 48 PRO B CA 1
ATOM 992 C C . PRO B 1 48 ? 0.351 12.812 10.344 1 90.62 48 PRO B C 1
ATOM 994 O O . PRO B 1 48 ? -0.187 12.086 11.188 1 90.62 48 PRO B O 1
ATOM 997 N N . CYS B 1 49 ? -0.334 13.727 9.68 1 90.81 49 CYS B N 1
ATOM 998 C CA . CYS B 1 49 ? -1.78 13.875 9.797 1 90.81 49 CYS B CA 1
ATOM 999 C C . CYS B 1 49 ? -2.492 12.578 9.438 1 90.81 49 CYS B C 1
ATOM 1001 O O . CYS B 1 49 ? -3.633 12.352 9.844 1 90.81 49 CYS B O 1
ATOM 1003 N N . CYS B 1 50 ? -1.807 11.602 8.789 1 92.88 50 CYS B N 1
ATOM 1004 C CA . CYS B 1 50 ? -2.469 10.414 8.266 1 92.88 50 CYS B CA 1
ATOM 1005 C C . CYS B 1 50 ? -2.033 9.172 9.031 1 92.88 50 CYS B C 1
ATOM 1007 O O . CYS B 1 50 ? -2.496 8.062 8.75 1 92.88 50 CYS B O 1
ATOM 1009 N N . TRP B 1 51 ? -1.19 9.25 10.031 1 91.5 51 TRP B N 1
ATOM 1010 C CA . TRP B 1 51 ? -0.551 8.094 10.648 1 91.5 51 TRP B CA 1
ATOM 1011 C C . TRP B 1 51 ? -1.584 7.191 11.312 1 91.5 51 TRP B C 1
ATOM 1013 O O . TRP B 1 51 ? -1.534 5.969 11.164 1 91.5 51 TRP B O 1
ATOM 1023 N N . GLN B 1 52 ? -2.529 7.785 11.977 1 87.62 52 GLN B N 1
ATOM 1024 C CA . GLN B 1 52 ? -3.502 6.973 12.703 1 87.62 52 GLN B CA 1
ATOM 1025 C C . GLN B 1 52 ? -4.352 6.145 11.742 1 87.62 52 GLN B C 1
ATOM 1027 O O . GLN B 1 52 ? -4.453 4.926 11.891 1 87.62 52 GLN B O 1
ATOM 1032 N N . ALA B 1 53 ? -4.914 6.793 10.781 1 88.88 53 ALA B N 1
ATOM 1033 C CA . ALA B 1 53 ? -5.762 6.098 9.82 1 88.88 53 ALA B CA 1
ATOM 1034 C C . ALA B 1 53 ? -4.953 5.086 9.008 1 88.88 53 ALA B C 1
ATOM 1036 O O . ALA B 1 53 ? -5.438 3.992 8.719 1 88.88 53 ALA B O 1
ATOM 1037 N N . ALA B 1 54 ? -3.752 5.473 8.711 1 91.94 54 ALA B N 1
ATOM 1038 C CA . ALA B 1 54 ? -2.885 4.59 7.93 1 91.94 54 ALA B CA 1
ATOM 1039 C C . ALA B 1 54 ? -2.506 3.348 8.727 1 91.94 54 ALA B C 1
ATOM 1041 O O . ALA B 1 54 ? -2.479 2.238 8.188 1 91.94 54 ALA B O 1
ATOM 1042 N N . GLY B 1 55 ? -2.139 3.541 10.016 1 90 55 GLY B N 1
ATOM 1043 C CA . GLY B 1 55 ? -1.84 2.404 10.867 1 90 55 GLY B CA 1
ATOM 1044 C C . GLY B 1 55 ? -2.971 1.395 10.938 1 90 55 GLY B C 1
ATOM 1045 O O . GLY B 1 55 ? -2.74 0.188 10.828 1 90 55 GLY B O 1
ATOM 1046 N N . GLU B 1 56 ? -4.121 1.906 11.039 1 89.94 56 GLU B N 1
ATOM 1047 C CA . GLU B 1 56 ? -5.293 1.04 11.078 1 89.94 56 GLU B CA 1
ATOM 1048 C C . GLU B 1 56 ? -5.492 0.325 9.742 1 89.94 56 GLU B C 1
ATOM 1050 O O . GLU B 1 56 ? -5.762 -0.877 9.711 1 89.94 56 GLU B O 1
ATOM 1055 N N . GLY B 1 57 ? -5.344 1.099 8.688 1 92.19 57 GLY B N 1
ATOM 1056 C CA . GLY B 1 57 ? -5.484 0.512 7.363 1 92.19 57 GLY B CA 1
ATOM 1057 C C . GLY B 1 57 ? -4.48 -0.592 7.09 1 92.19 57 GLY B C 1
ATOM 1058 O O . GLY B 1 57 ? -4.84 -1.653 6.578 1 92.19 57 GLY B O 1
ATOM 1059 N N . LEU B 1 58 ? -3.271 -0.359 7.488 1 94.12 58 LEU B N 1
ATOM 1060 C CA . LEU B 1 58 ? -2.217 -1.349 7.297 1 94.12 58 LEU B CA 1
ATOM 1061 C C . LEU B 1 58 ? -2.488 -2.598 8.125 1 94.12 58 LEU B C 1
ATOM 1063 O O . LEU B 1 58 ? -2.318 -3.719 7.645 1 94.12 58 LEU B O 1
ATOM 1067 N N . ARG B 1 59 ? -2.959 -2.451 9.328 1 92.12 59 ARG B N 1
ATOM 1068 C CA . ARG B 1 59 ? -3.275 -3.58 10.203 1 92.12 59 ARG B CA 1
ATOM 1069 C C . ARG B 1 59 ? -4.406 -4.422 9.617 1 92.12 59 ARG B C 1
ATOM 1071 O O . ARG B 1 59 ? -4.336 -5.652 9.617 1 92.12 59 ARG B O 1
ATOM 1078 N N . GLN B 1 60 ? -5.352 -3.725 9.141 1 92.5 60 GLN B N 1
ATOM 1079 C CA . GLN B 1 60 ? -6.492 -4.43 8.562 1 92.5 60 GLN B CA 1
ATOM 1080 C C . GLN B 1 60 ? -6.078 -5.215 7.316 1 92.5 60 GLN B C 1
ATOM 1082 O O . GLN B 1 60 ? -6.512 -6.352 7.121 1 92.5 60 GLN B O 1
ATOM 1087 N N . CYS B 1 61 ? -5.293 -4.586 6.547 1 93.31 61 CYS B N 1
ATOM 1088 C CA . CYS B 1 61 ? -4.809 -5.27 5.352 1 93.31 61 CYS B CA 1
ATOM 1089 C C . CYS B 1 61 ? -3.967 -6.484 5.719 1 93.31 61 CYS B C 1
ATOM 1091 O O . CYS B 1 61 ? -4.09 -7.543 5.102 1 93.31 61 CYS B O 1
ATOM 1093 N N . ALA B 1 62 ? -3.137 -6.324 6.695 1 92.06 62 ALA B N 1
ATOM 1094 C CA . ALA B 1 62 ? -2.309 -7.438 7.152 1 92.06 62 ALA B CA 1
ATOM 1095 C C . ALA B 1 62 ? -3.172 -8.594 7.648 1 92.06 62 ALA B C 1
ATOM 1097 O O . ALA B 1 62 ? -2.928 -9.75 7.301 1 92.06 62 ALA B O 1
ATOM 1098 N N . LEU B 1 63 ? -4.184 -8.258 8.367 1 91.81 63 LEU B N 1
ATOM 1099 C CA . LEU B 1 63 ? -5.09 -9.273 8.891 1 91.81 63 LEU B CA 1
ATOM 1100 C C . LEU B 1 63 ? -5.812 -9.992 7.758 1 91.81 63 LEU B C 1
ATOM 1102 O O . LEU B 1 63 ? -5.988 -11.219 7.805 1 91.81 63 LEU B O 1
ATOM 1106 N N . LEU B 1 64 ? -6.234 -9.242 6.84 1 90.88 64 LEU B N 1
ATOM 1107 C CA . LEU B 1 64 ? -6.922 -9.812 5.684 1 90.88 64 LEU B CA 1
ATOM 1108 C C . LEU B 1 64 ? -6.027 -10.805 4.953 1 90.88 64 LEU B C 1
ATOM 1110 O O . LEU B 1 64 ? -6.445 -11.93 4.664 1 90.88 64 LEU B O 1
ATOM 1114 N N . VAL B 1 65 ? -4.797 -10.406 4.727 1 91.62 65 VAL B N 1
ATOM 1115 C CA . VAL B 1 65 ? -3.857 -11.25 3.994 1 91.62 65 VAL B CA 1
ATOM 1116 C C . VAL B 1 65 ? -3.559 -12.508 4.805 1 91.62 65 VAL B C 1
ATOM 1118 O O . VAL B 1 65 ? -3.498 -13.609 4.25 1 91.62 65 VAL B O 1
ATOM 1121 N N . GLU B 1 66 ? -3.395 -12.383 6.027 1 88.69 66 GLU B N 1
ATOM 1122 C CA . GLU B 1 66 ? -3.131 -13.516 6.906 1 88.69 66 GLU B CA 1
ATOM 1123 C C . GLU B 1 66 ? -4.305 -14.492 6.91 1 88.69 66 GLU B C 1
ATOM 1125 O O . GLU B 1 66 ? -4.105 -15.711 6.895 1 88.69 66 GLU B O 1
ATOM 1130 N N . SER B 1 67 ? -5.477 -13.945 6.922 1 89.81 67 SER B N 1
ATOM 1131 C CA . SER B 1 67 ? -6.672 -14.781 6.891 1 89.81 67 SER B CA 1
ATOM 1132 C C . SER B 1 67 ? -6.777 -15.547 5.578 1 89.81 67 SER B C 1
ATOM 1134 O O . SER B 1 67 ? -7.145 -16.719 5.57 1 89.81 67 SER B O 1
ATOM 1136 N N . MET B 1 68 ? -6.469 -14.883 4.508 1 87.88 68 MET B N 1
ATOM 1137 C CA . MET B 1 68 ? -6.492 -15.523 3.195 1 87.88 68 MET B CA 1
ATOM 1138 C C . MET B 1 68 ? -5.457 -16.641 3.117 1 87.88 68 MET B C 1
ATOM 1140 O O . MET B 1 68 ? -5.75 -17.734 2.621 1 87.88 68 MET B O 1
ATOM 1144 N N . ALA B 1 69 ? -4.293 -16.344 3.646 1 85.88 69 ALA B N 1
ATOM 1145 C CA . ALA B 1 69 ? -3.223 -17.328 3.641 1 85.88 69 ALA B CA 1
ATOM 1146 C C . ALA B 1 69 ? -3.6 -18.547 4.48 1 85.88 69 ALA B C 1
ATOM 1148 O O . ALA B 1 69 ? -3.354 -19.688 4.078 1 85.88 69 ALA B O 1
ATOM 1149 N N . ALA B 1 70 ? -4.219 -18.312 5.586 1 85.62 70 ALA B N 1
ATOM 1150 C CA . ALA B 1 70 ? -4.637 -19.375 6.484 1 85.62 70 ALA B CA 1
ATOM 1151 C C . ALA B 1 70 ? -5.707 -20.25 5.836 1 85.62 70 ALA B C 1
ATOM 1153 O O . ALA B 1 70 ? -5.676 -21.469 5.949 1 85.62 70 ALA B O 1
ATOM 1154 N N . GLN B 1 71 ? -6.625 -19.688 5.133 1 86.12 71 GLN B N 1
ATOM 1155 C CA . GLN B 1 71 ? -7.707 -20.391 4.465 1 86.12 71 GLN B CA 1
ATOM 1156 C C . GLN B 1 71 ? -7.18 -21.25 3.312 1 86.12 71 GLN B C 1
ATOM 1158 O O . GLN B 1 71 ? -7.652 -22.359 3.092 1 86.12 71 GLN B O 1
ATOM 1163 N N . ARG B 1 72 ? -6.234 -20.672 2.684 1 84.12 72 ARG B N 1
ATOM 1164 C CA . ARG B 1 72 ? -5.645 -21.406 1.576 1 84.12 72 ARG B CA 1
ATOM 1165 C C . ARG B 1 72 ? -4.898 -22.641 2.08 1 84.12 72 ARG B C 1
ATOM 1167 O O . ARG B 1 72 ? -4.945 -23.703 1.454 1 84.12 72 ARG B O 1
ATOM 1174 N N . LEU B 1 73 ? -4.207 -22.375 3.172 1 79.62 73 LEU B N 1
ATOM 1175 C CA . LEU B 1 73 ? -3.484 -23.5 3.77 1 79.62 73 LEU B CA 1
ATOM 1176 C C . LEU B 1 73 ? -4.453 -24.562 4.281 1 79.62 73 LEU B C 1
ATOM 1178 O O . LEU B 1 73 ? -4.18 -25.75 4.18 1 79.62 73 LEU B O 1
ATOM 1182 N N . LYS B 1 74 ? -5.598 -24.109 4.855 1 77.31 74 LYS B N 1
ATOM 1183 C CA . LYS B 1 74 ? -6.621 -25.016 5.355 1 77.31 74 LYS B CA 1
ATOM 1184 C C . LYS B 1 74 ? -7.383 -25.672 4.207 1 77.31 74 LYS B C 1
ATOM 1186 O O . LYS B 1 74 ? -7.738 -26.844 4.281 1 77.31 74 LYS B O 1
ATOM 1191 N N . GLY B 1 75 ? -7.805 -24.828 3.311 1 64.62 75 GLY B N 1
ATOM 1192 C CA . GLY B 1 75 ? -8.492 -25.391 2.162 1 64.62 75 GLY B CA 1
ATOM 1193 C C . GLY B 1 75 ? -7.582 -26.234 1.284 1 64.62 75 GLY B C 1
ATOM 1194 O O . GLY B 1 75 ? -8.047 -27.109 0.561 1 64.62 75 GLY B O 1
ATOM 1195 N N . GLY B 1 76 ? -6.395 -25.688 1.04 1 56.5 76 GLY B N 1
ATOM 1196 C CA . GLY B 1 76 ? -5.508 -26.625 0.369 1 56.5 76 GLY B CA 1
ATOM 1197 C C . GLY B 1 76 ? -5.352 -27.938 1.114 1 56.5 76 GLY B C 1
ATOM 1198 O O . GLY B 1 76 ? -4.883 -28.922 0.546 1 56.5 76 GLY B O 1
ATOM 1199 N N . ALA B 1 77 ? -5.41 -27.969 2.482 1 50.44 77 ALA B N 1
ATOM 1200 C CA . ALA B 1 77 ? -5.457 -29.234 3.213 1 50.44 77 ALA B CA 1
ATOM 1201 C C . ALA B 1 77 ? -6.832 -29.875 3.096 1 50.44 77 ALA B C 1
ATOM 1203 O O . ALA B 1 77 ? -7.102 -30.891 3.746 1 50.44 77 ALA B O 1
ATOM 1204 N N . GLN B 1 78 ? -7.875 -29.344 2.639 1 44.47 78 GLN B N 1
ATOM 1205 C CA . GLN B 1 78 ? -8.992 -30.266 2.48 1 44.47 78 GLN B CA 1
ATOM 1206 C C . GLN B 1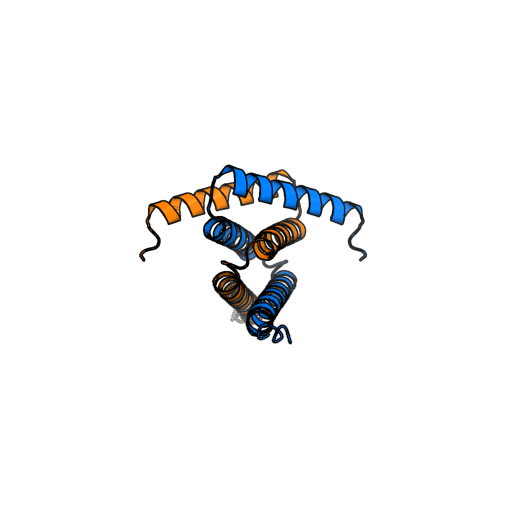 78 ? -8.586 -31.5 1.692 1 44.47 78 GLN B C 1
ATOM 1208 O O . GLN B 1 78 ? -8.047 -31.391 0.588 1 44.47 78 GLN B O 1
ATOM 1213 N N . PRO B 1 79 ? -8.414 -32.625 2.326 1 41.75 79 PRO B N 1
ATOM 1214 C CA . PRO B 1 79 ? -8.234 -33.938 1.707 1 41.75 79 PRO B CA 1
ATOM 1215 C C . PRO B 1 79 ? -9.133 -34.156 0.492 1 41.75 79 PRO B C 1
ATOM 1217 O O . PRO B 1 79 ? -10.227 -33.594 0.427 1 41.75 79 PRO B O 1
ATOM 1220 N N . GLY B 1 80 ? -8.656 -34.344 -0.704 1 43.41 80 GLY B N 1
ATOM 1221 C CA . GLY B 1 80 ? -9.438 -35 -1.742 1 43.41 80 GLY B CA 1
ATOM 1222 C C . GLY B 1 80 ? -10.547 -35.875 -1.192 1 43.41 80 GLY B C 1
ATOM 1223 O O . GLY B 1 80 ? -10.344 -36.625 -0.23 1 43.41 80 GLY B O 1
ATOM 1224 N N . ALA B 1 81 ? -11.766 -35.406 -1.107 1 43.75 81 ALA B N 1
ATOM 1225 C CA . ALA B 1 81 ? -12.828 -36.375 -0.852 1 43.75 81 ALA B CA 1
ATOM 1226 C C . ALA B 1 81 ? -12.492 -37.75 -1.481 1 43.75 81 ALA B C 1
ATOM 1228 O O . ALA B 1 81 ? -11.945 -37.812 -2.586 1 43.75 81 ALA B O 1
ATOM 1229 N N . PRO B 1 82 ? -12.242 -38.719 -0.778 1 42.97 82 PRO B N 1
ATOM 1230 C CA . PRO B 1 82 ? -12.117 -40.031 -1.413 1 42.97 82 PRO B CA 1
ATOM 1231 C C . PRO B 1 82 ? -13.188 -40.281 -2.469 1 42.97 82 PRO B C 1
ATOM 1233 O O . PRO B 1 82 ? -14.352 -39.938 -2.27 1 42.97 82 PRO B O 1
ATOM 1236 N N . ILE B 1 83 ? -12.852 -40.031 -3.752 1 41.28 83 ILE B N 1
ATOM 1237 C CA . ILE B 1 83 ? -13.742 -40.594 -4.777 1 41.28 83 ILE B CA 1
ATOM 1238 C C . ILE B 1 83 ? -14.164 -42 -4.395 1 41.28 83 ILE B C 1
ATOM 1240 O O . ILE B 1 83 ? -13.336 -42.906 -4.328 1 41.28 83 ILE B O 1
ATOM 1244 N N . THR B 1 84 ? -15.055 -42.094 -3.451 1 38.91 84 THR B N 1
ATOM 1245 C CA . THR B 1 84 ? -15.664 -43.406 -3.268 1 38.91 84 THR B CA 1
ATOM 1246 C C . THR B 1 84 ? -16.078 -44 -4.609 1 38.91 84 THR B C 1
ATOM 1248 O O . THR B 1 84 ? -16.891 -43.438 -5.328 1 38.91 84 THR B O 1
ATOM 1251 N N . HIS B 1 85 ? -15.125 -44.75 -5.312 1 30.73 85 HIS B N 1
ATOM 1252 C CA . HIS B 1 85 ? -15.594 -45.75 -6.254 1 30.73 85 HIS B CA 1
ATOM 1253 C C . HIS B 1 85 ? -16.453 -46.812 -5.559 1 30.73 85 HIS B C 1
ATOM 1255 O O . HIS B 1 85 ? -16.188 -47.188 -4.41 1 30.73 85 HIS B O 1
#

Sequence (170 aa):
MPIDRLQVHVLAALTQHLLADAELQAAGHAQQLDALLSAYTTVLVRHPCCWQAAGEGLRQCALLVESMAAQRLKGGAQPGAPITHMPIDRLQVHVLAALTQHLLADAELQAAGHAQQLDALLSAYTTVLVRHPCCWQAAGEGLRQCALLVESMAAQRLKGGAQPGAPITH

Radius of gyration: 19.41 Å; Cα contacts (8 Å, |Δi|>4): 134; chains: 2; bounding box: 42×78×50 Å

Foldseek 3Di:
DPCPPVNVVVVVVVVVVLVVVLVVVVDDPVVSVVVVVVVVVVVCVVDVVCVVVVVVVVVVVVVVVVVVVVVCVVVVPPPDPPPPD/DPCPPVNVVVVVVVVVVLVVVLVVVVDDPVVSVVVVVVVVVVVCVVCVVCVVVVVVVVVVVVVVVVVVVVVCVVVVPPPDPPPPD

Organism: Piscinibacter sakaiensis (NCBI:txid1547922)